Protein AF-A0AAU5RS83-F1 (afdb_monomer_lite)

pLDDT: mean 93.2, std 7.02, range [55.03, 98.44]

Structure (mmCIF, N/CA/C/O backbone):
data_AF-A0AAU5RS83-F1
#
_entry.id   AF-A0AAU5RS83-F1
#
loop_
_atom_site.group_PDB
_atom_site.id
_atom_site.type_symbol
_atom_site.label_atom_id
_atom_site.label_alt_id
_atom_site.label_comp_id
_atom_site.label_asym_id
_atom_site.label_entity_id
_atom_site.label_seq_id
_atom_site.pdbx_PDB_ins_code
_atom_site.Cartn_x
_atom_site.Cartn_y
_atom_site.Cartn_z
_atom_site.occupancy
_atom_site.B_iso_or_equiv
_atom_site.auth_seq_id
_atom_site.auth_comp_id
_atom_site.auth_asym_id
_atom_site.auth_atom_id
_atom_site.pdbx_PDB_model_num
ATOM 1 N N . MET A 1 1 ? 27.137 -6.192 -1.289 1.00 55.03 1 MET A N 1
ATOM 2 C CA . MET A 1 1 ? 26.539 -5.267 -2.273 1.00 55.03 1 MET A CA 1
ATOM 3 C C . MET A 1 1 ? 25.333 -5.982 -2.853 1.00 55.03 1 MET A C 1
ATOM 5 O O . MET A 1 1 ? 25.511 -7.054 -3.417 1.00 55.03 1 MET A O 1
ATOM 9 N N . GLU A 1 2 ? 24.119 -5.498 -2.606 1.00 72.00 2 GLU A N 1
ATOM 10 C CA . GLU A 1 2 ? 22.915 -6.159 -3.118 1.00 72.00 2 GLU A CA 1
ATOM 11 C C . GLU A 1 2 ? 22.854 -6.036 -4.647 1.00 72.00 2 GLU A C 1
ATOM 13 O O . GLU A 1 2 ? 23.143 -4.973 -5.212 1.00 72.00 2 GLU A O 1
ATOM 18 N N . THR A 1 3 ? 22.530 -7.130 -5.333 1.00 90.88 3 THR A N 1
ATOM 19 C CA . THR A 1 3 ? 22.467 -7.156 -6.797 1.00 90.88 3 THR A CA 1
ATOM 20 C C . THR A 1 3 ? 21.209 -6.442 -7.290 1.00 90.88 3 THR A C 1
ATOM 22 O O . THR A 1 3 ? 20.173 -6.440 -6.629 1.00 90.88 3 THR A O 1
ATOM 25 N N . ARG A 1 4 ? 21.271 -5.831 -8.480 1.00 92.12 4 ARG A N 1
ATOM 26 C CA . ARG A 1 4 ? 20.122 -5.130 -9.087 1.00 92.12 4 ARG A CA 1
ATOM 27 C C . ARG A 1 4 ? 18.890 -6.035 -9.204 1.00 92.12 4 ARG A C 1
ATOM 29 O O . ARG A 1 4 ? 17.785 -5.595 -8.919 1.00 92.12 4 ARG A O 1
ATOM 36 N N . ILE A 1 5 ? 19.105 -7.312 -9.527 1.00 93.75 5 ILE A N 1
ATOM 37 C CA . ILE A 1 5 ? 18.057 -8.342 -9.585 1.00 93.75 5 ILE A CA 1
ATOM 38 C C . ILE A 1 5 ? 17.366 -8.523 -8.227 1.00 93.75 5 ILE A C 1
ATOM 40 O O . ILE A 1 5 ? 16.146 -8.645 -8.190 1.00 93.75 5 ILE A O 1
ATOM 44 N N . ALA A 1 6 ? 18.116 -8.531 -7.120 1.00 95.19 6 ALA A N 1
ATOM 45 C CA . ALA A 1 6 ? 17.526 -8.657 -5.788 1.00 95.19 6 ALA A CA 1
ATOM 46 C C . ALA A 1 6 ? 16.623 -7.456 -5.461 1.00 95.19 6 ALA A C 1
ATOM 48 O O . ALA A 1 6 ? 15.485 -7.661 -5.053 1.00 95.19 6 ALA A O 1
ATOM 49 N N . ARG A 1 7 ? 17.058 -6.227 -5.778 1.00 95.19 7 ARG A N 1
ATOM 50 C CA . ARG A 1 7 ? 16.230 -5.018 -5.601 1.00 95.19 7 ARG A CA 1
ATOM 51 C C . ARG A 1 7 ? 14.959 -5.016 -6.453 1.00 95.19 7 ARG A C 1
ATOM 53 O O . ARG A 1 7 ? 13.922 -4.545 -5.998 1.00 95.19 7 ARG A O 1
ATOM 60 N N . ILE A 1 8 ? 15.025 -5.530 -7.684 1.00 96.50 8 ILE A N 1
ATOM 61 C CA . ILE A 1 8 ? 13.840 -5.656 -8.549 1.00 96.50 8 ILE A CA 1
ATOM 62 C C . ILE A 1 8 ? 12.833 -6.619 -7.917 1.00 96.50 8 ILE A C 1
ATOM 64 O O . ILE A 1 8 ? 11.670 -6.261 -7.780 1.00 96.50 8 ILE A O 1
ATOM 68 N N . ARG A 1 9 ? 13.289 -7.792 -7.461 1.00 97.00 9 ARG A N 1
ATOM 69 C CA . ARG A 1 9 ? 12.427 -8.785 -6.797 1.00 97.00 9 ARG A CA 1
ATOM 70 C C . ARG A 1 9 ? 11.799 -8.256 -5.513 1.00 97.00 9 ARG A C 1
ATOM 72 O O . ARG A 1 9 ? 10.637 -8.535 -5.247 1.00 97.00 9 ARG A O 1
ATOM 79 N N . ASP A 1 10 ? 12.558 -7.496 -4.729 1.00 97.19 10 ASP A N 1
ATOM 80 C CA . ASP A 1 10 ? 12.039 -6.834 -3.530 1.00 97.19 10 ASP A CA 1
ATOM 81 C C . ASP A 1 10 ? 10.937 -5.821 -3.884 1.00 97.19 10 ASP A C 1
ATOM 83 O O . ASP A 1 10 ? 9.866 -5.810 -3.283 1.00 97.19 10 ASP A O 1
ATOM 87 N N . THR A 1 11 ? 11.138 -5.050 -4.955 1.00 98.00 11 THR A N 1
ATOM 88 C CA . THR A 1 11 ? 10.137 -4.092 -5.452 1.00 98.00 11 THR A CA 1
ATOM 89 C C . THR A 1 11 ? 8.883 -4.791 -5.989 1.00 98.00 11 THR A C 1
ATOM 91 O O . THR A 1 11 ? 7.772 -4.324 -5.744 1.00 98.00 11 THR A O 1
ATOM 94 N N . GLU A 1 12 ? 9.030 -5.924 -6.684 1.00 97.94 12 GLU A N 1
ATOM 95 C CA . GLU A 1 12 ? 7.909 -6.779 -7.108 1.00 97.94 12 GLU A CA 1
ATOM 96 C C . GLU A 1 12 ? 7.120 -7.303 -5.904 1.00 97.94 12 GLU A C 1
ATOM 98 O O . GLU A 1 12 ? 5.897 -7.169 -5.865 1.00 97.94 12 GLU A O 1
ATOM 103 N N . ALA A 1 13 ? 7.811 -7.820 -4.884 1.00 98.44 13 ALA A N 1
ATOM 104 C CA . ALA A 1 13 ? 7.174 -8.303 -3.664 1.00 98.44 13 ALA A CA 1
ATOM 105 C C . ALA A 1 13 ? 6.411 -7.185 -2.935 1.00 98.44 13 ALA A C 1
ATOM 107 O O . ALA A 1 13 ? 5.260 -7.382 -2.541 1.00 98.44 13 ALA A O 1
ATOM 108 N N . ALA A 1 14 ? 7.012 -5.998 -2.818 1.00 98.25 14 ALA A N 1
ATOM 109 C CA . ALA A 1 14 ? 6.372 -4.830 -2.222 1.00 98.25 14 ALA A CA 1
ATOM 110 C C . ALA A 1 14 ? 5.134 -4.376 -3.017 1.00 98.25 14 ALA A C 1
ATOM 112 O O . ALA A 1 14 ? 4.098 -4.054 -2.428 1.00 98.25 14 ALA A O 1
ATOM 113 N N . LYS A 1 15 ? 5.202 -4.387 -4.357 1.00 98.12 15 LYS A N 1
ATOM 114 C CA . LYS A 1 15 ? 4.050 -4.093 -5.223 1.00 98.12 15 LYS A CA 1
ATOM 115 C C . LYS A 1 15 ? 2.917 -5.096 -4.994 1.00 98.12 15 LYS A C 1
ATOM 117 O O . LYS A 1 15 ? 1.760 -4.685 -4.901 1.00 98.12 15 LYS A O 1
ATOM 122 N N . ASP A 1 16 ? 3.226 -6.388 -4.897 1.00 98.25 16 ASP A N 1
ATOM 123 C CA . ASP A 1 16 ? 2.225 -7.446 -4.714 1.00 98.25 16 ASP A CA 1
ATOM 124 C C . ASP A 1 16 ? 1.590 -7.406 -3.320 1.00 98.25 16 ASP A C 1
ATOM 126 O O . ASP A 1 16 ? 0.388 -7.645 -3.167 1.00 98.25 16 ASP A O 1
ATOM 130 N N . GLU A 1 17 ? 2.374 -7.088 -2.288 1.00 98.44 17 GLU A N 1
ATOM 131 C CA . GLU A 1 17 ? 1.857 -6.845 -0.941 1.00 98.44 17 GLU A CA 1
ATOM 132 C C . GLU A 1 17 ? 0.892 -5.655 -0.935 1.00 98.44 17 GLU A C 1
ATOM 134 O O . GLU A 1 17 ? -0.225 -5.759 -0.414 1.00 98.44 17 GLU A O 1
ATOM 139 N N . LEU A 1 18 ? 1.280 -4.552 -1.582 1.00 97.25 18 LEU A N 1
ATOM 140 C CA . LEU A 1 18 ? 0.432 -3.374 -1.706 1.00 97.25 18 LEU A CA 1
ATOM 141 C C . LEU A 1 18 ? -0.860 -3.686 -2.474 1.00 97.25 18 LEU A C 1
ATOM 143 O O . LEU A 1 18 ? -1.941 -3.309 -2.023 1.00 97.25 18 LEU A O 1
ATOM 147 N N . GLU A 1 19 ? -0.787 -4.409 -3.592 1.00 96.88 19 GLU A N 1
ATOM 148 C CA . GLU A 1 19 ? -1.965 -4.804 -4.372 1.00 96.88 19 GLU A CA 1
ATOM 149 C C . GLU A 1 19 ? -2.954 -5.635 -3.545 1.00 96.88 19 GLU A C 1
ATOM 151 O O . GLU A 1 19 ? -4.162 -5.372 -3.565 1.00 96.88 19 GLU A O 1
ATOM 156 N N . LYS A 1 20 ? -2.452 -6.608 -2.774 1.00 97.69 20 LYS A N 1
ATOM 157 C CA . LYS A 1 20 ? -3.276 -7.437 -1.884 1.00 97.69 20 LYS A CA 1
ATOM 158 C C . LYS A 1 20 ? -3.934 -6.601 -0.792 1.00 97.69 20 LYS A C 1
ATOM 160 O O . LYS A 1 20 ? -5.130 -6.758 -0.549 1.00 97.69 20 LYS A O 1
ATOM 165 N N . ALA A 1 21 ? -3.185 -5.697 -0.161 1.00 96.44 21 ALA A N 1
ATOM 166 C CA . ALA A 1 21 ? -3.709 -4.818 0.880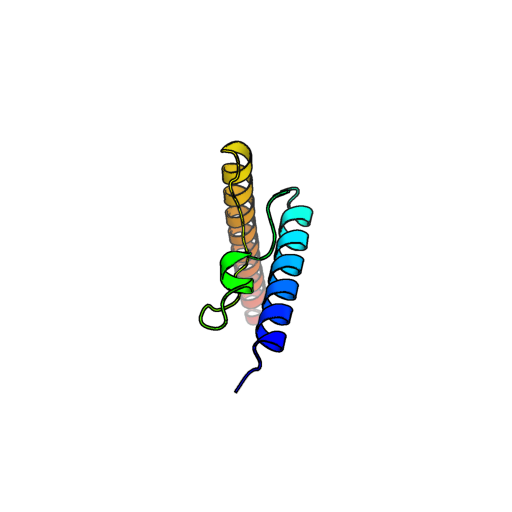 1.00 96.44 21 ALA A CA 1
ATOM 167 C C . ALA A 1 21 ? -4.807 -3.886 0.341 1.00 96.44 21 ALA A C 1
ATOM 169 O O . ALA A 1 21 ? -5.874 -3.759 0.946 1.00 96.44 21 ALA A O 1
ATOM 170 N N . LEU A 1 22 ? -4.580 -3.280 -0.828 1.00 95.19 22 LEU A N 1
ATOM 171 C CA . LEU A 1 22 ? -5.564 -2.430 -1.496 1.00 95.19 22 LEU A CA 1
ATOM 172 C C . LEU A 1 22 ? -6.823 -3.214 -1.870 1.00 95.19 22 LEU A C 1
ATOM 174 O O . LEU A 1 22 ? -7.931 -2.769 -1.563 1.00 95.19 22 LEU A O 1
ATOM 178 N N . SER A 1 23 ? -6.657 -4.405 -2.445 1.00 94.88 23 SER A N 1
ATOM 179 C CA . SER A 1 23 ? -7.768 -5.282 -2.823 1.00 94.88 23 SER A CA 1
ATOM 180 C C . SER A 1 23 ? -8.589 -5.716 -1.608 1.00 94.88 23 SER A C 1
ATOM 182 O O . SER 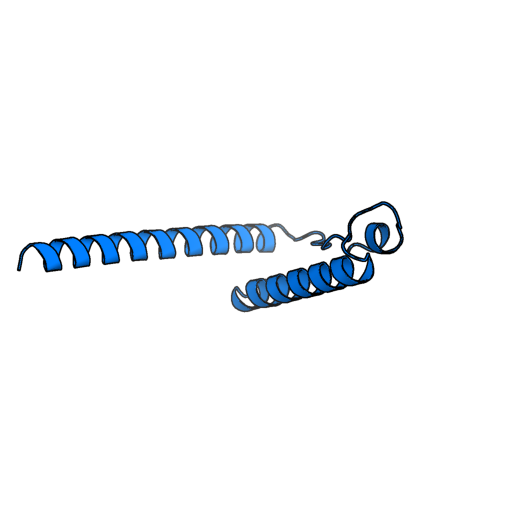A 1 23 ? -9.818 -5.668 -1.651 1.00 94.88 23 SER A O 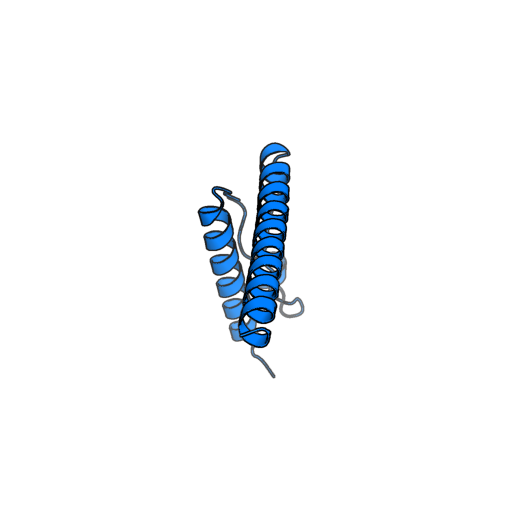1
ATOM 184 N N . GLY A 1 24 ? -7.932 -6.049 -0.491 1.00 94.75 24 GLY A N 1
ATOM 185 C CA . GLY A 1 24 ? -8.595 -6.347 0.783 1.00 94.75 24 GLY A CA 1
ATOM 186 C C . GLY A 1 24 ? -9.403 -5.168 1.338 1.00 94.75 24 GLY A C 1
ATOM 187 O O . GLY A 1 24 ? -10.426 -5.368 1.986 1.00 94.75 24 GLY A O 1
ATOM 188 N N . ALA A 1 25 ? -9.003 -3.935 1.019 1.00 93.12 25 ALA A N 1
ATOM 189 C CA . ALA A 1 25 ? -9.749 -2.715 1.325 1.00 93.12 25 ALA A CA 1
ATOM 190 C C . ALA A 1 25 ? -10.772 -2.319 0.230 1.00 93.12 25 ALA A C 1
ATOM 192 O O . ALA A 1 25 ? -11.404 -1.256 0.290 1.00 93.12 25 ALA A O 1
ATOM 193 N N . GLY A 1 26 ? -10.935 -3.148 -0.805 1.00 92.88 26 GLY A N 1
ATOM 194 C CA . GLY A 1 26 ? -11.802 -2.910 -1.957 1.00 92.88 26 GLY A CA 1
ATOM 195 C C . GLY A 1 26 ? -11.347 -1.756 -2.858 1.00 92.88 26 GLY A C 1
ATOM 196 O O . GLY A 1 26 ? -12.181 -1.147 -3.534 1.00 92.88 26 GLY A O 1
ATOM 197 N N . VAL A 1 27 ? -10.070 -1.381 -2.822 1.00 94.31 27 VAL A N 1
ATOM 198 C CA . VAL A 1 27 ? -9.464 -0.391 -3.718 1.00 94.31 27 VAL A CA 1
ATOM 199 C C . VAL A 1 27 ? -8.707 -1.123 -4.819 1.00 94.31 27 VAL A C 1
ATOM 201 O O . VAL A 1 27 ? -7.905 -2.004 -4.540 1.00 94.31 27 VAL A O 1
ATOM 204 N N . VAL A 1 28 ? -8.925 -0.718 -6.068 1.00 92.94 28 VAL A N 1
ATOM 205 C CA . VAL A 1 28 ? -8.173 -1.223 -7.221 1.00 92.94 28 VAL A CA 1
ATOM 206 C C . VAL A 1 28 ? -7.479 -0.048 -7.895 1.00 92.94 28 VAL A C 1
ATOM 208 O O . VAL A 1 28 ? -8.118 0.963 -8.193 1.00 92.94 28 VAL A O 1
ATOM 211 N N . LEU A 1 29 ? -6.177 -0.190 -8.140 1.00 94.62 29 LEU A N 1
ATOM 212 C CA . LEU A 1 29 ? -5.377 0.735 -8.939 1.00 94.62 29 LEU A CA 1
ATOM 213 C C . LEU A 1 29 ? -4.888 -0.020 -10.181 1.00 94.62 29 LEU A C 1
ATOM 215 O O . LEU A 1 29 ? -3.872 -0.702 -10.102 1.00 94.62 29 LEU A O 1
ATOM 219 N N . PRO A 1 30 ? -5.590 0.078 -11.328 1.00 89.88 30 PRO A N 1
ATOM 220 C CA . PRO A 1 30 ? -5.239 -0.683 -12.533 1.00 89.88 30 PRO A CA 1
ATOM 221 C C . PRO A 1 30 ? -3.843 -0.372 -13.086 1.00 89.88 30 PRO A C 1
ATOM 223 O O . PRO A 1 30 ? -3.304 -1.140 -13.871 1.00 89.88 30 PRO A O 1
ATOM 226 N N . SER A 1 31 ? -3.277 0.772 -12.702 1.00 93.31 31 SER A N 1
ATOM 227 C CA . SER A 1 31 ? -1.934 1.211 -13.073 1.00 93.31 31 SER A CA 1
ATOM 228 C C . SER A 1 31 ? -0.833 0.746 -12.118 1.00 93.31 31 SER A C 1
ATOM 230 O O . SER A 1 31 ? 0.319 1.083 -12.361 1.00 93.31 31 SER A O 1
ATOM 232 N N . LEU A 1 32 ? -1.162 0.043 -11.026 1.00 96.50 32 LEU A N 1
ATOM 233 C CA . LEU A 1 32 ? -0.175 -0.383 -10.037 1.00 96.50 32 LEU A CA 1
ATOM 234 C C . LEU A 1 32 ? 0.809 -1.385 -10.657 1.00 96.50 32 LEU A C 1
ATOM 236 O O . LEU A 1 32 ? 0.421 -2.470 -11.090 1.00 96.50 32 LEU A O 1
ATOM 240 N N . GLY A 1 33 ? 2.089 -1.037 -10.657 1.00 96.75 33 GLY A N 1
ATOM 241 C CA . GLY A 1 33 ? 3.140 -1.842 -11.268 1.00 96.75 33 GLY A CA 1
ATOM 242 C C . GLY A 1 33 ? 4.523 -1.411 -10.810 1.00 96.75 33 GLY A C 1
ATOM 243 O O . GLY A 1 33 ? 4.677 -0.796 -9.759 1.00 96.75 33 GLY A O 1
ATOM 244 N N . LEU A 1 34 ? 5.538 -1.739 -11.601 1.00 97.44 34 LEU A N 1
ATOM 245 C CA . LEU A 1 34 ? 6.878 -1.187 -11.429 1.00 97.44 34 LEU A CA 1
ATOM 246 C C . LEU A 1 34 ? 7.075 -0.036 -12.413 1.00 97.44 34 LEU A C 1
ATOM 248 O O . LEU A 1 34 ? 6.577 -0.087 -13.539 1.00 97.44 34 LEU A O 1
ATOM 252 N N . ASP A 1 35 ? 7.825 0.982 -12.001 1.00 96.31 35 ASP A N 1
ATOM 253 C CA . ASP A 1 35 ? 8.183 2.079 -12.893 1.00 96.31 35 ASP A CA 1
ATOM 254 C C . ASP A 1 35 ? 9.164 1.595 -13.971 1.00 96.31 35 ASP A C 1
ATOM 256 O O . ASP A 1 35 ? 10.285 1.156 -13.691 1.00 96.31 35 ASP A O 1
ATOM 260 N N . ALA A 1 36 ? 8.733 1.689 -15.228 1.00 92.88 36 ALA A N 1
ATOM 261 C CA . ALA A 1 36 ? 9.497 1.205 -16.370 1.00 92.88 36 ALA A CA 1
ATOM 262 C C . ALA A 1 36 ? 10.802 1.992 -16.576 1.00 92.88 36 ALA A C 1
ATOM 264 O O . ALA A 1 36 ? 11.798 1.417 -17.016 1.00 92.88 36 ALA A O 1
ATOM 265 N N . VAL A 1 37 ? 10.822 3.288 -16.241 1.00 94.56 37 VAL A N 1
ATOM 266 C CA . VAL A 1 37 ? 12.014 4.135 -16.403 1.00 94.56 37 VAL A CA 1
ATOM 267 C C . VAL A 1 37 ? 13.108 3.702 -15.427 1.00 94.56 37 VAL A C 1
ATOM 269 O O . VAL A 1 37 ? 14.260 3.505 -15.820 1.00 94.56 37 VAL A O 1
ATOM 272 N N . CYS A 1 38 ? 12.747 3.474 -14.169 1.00 93.88 38 CYS A N 1
ATOM 273 C CA . CYS A 1 38 ? 13.648 2.963 -13.147 1.00 93.88 38 CYS A CA 1
ATOM 274 C C . CYS A 1 38 ? 14.114 1.535 -13.456 1.00 93.88 38 CYS A C 1
ATOM 276 O O . CYS A 1 38 ? 15.299 1.229 -13.315 1.00 93.88 38 CYS A O 1
ATOM 278 N N . LEU A 1 39 ? 13.226 0.673 -13.963 1.00 93.81 39 LEU A N 1
ATOM 279 C CA . LEU A 1 39 ? 13.592 -0.678 -14.404 1.00 93.81 39 LEU A CA 1
ATOM 280 C C . LEU A 1 39 ? 14.551 -0.697 -15.601 1.00 93.81 39 LEU A C 1
ATOM 282 O O . LEU A 1 39 ? 15.378 -1.604 -15.705 1.00 93.81 39 LEU A O 1
ATOM 286 N N . ALA A 1 40 ? 14.492 0.292 -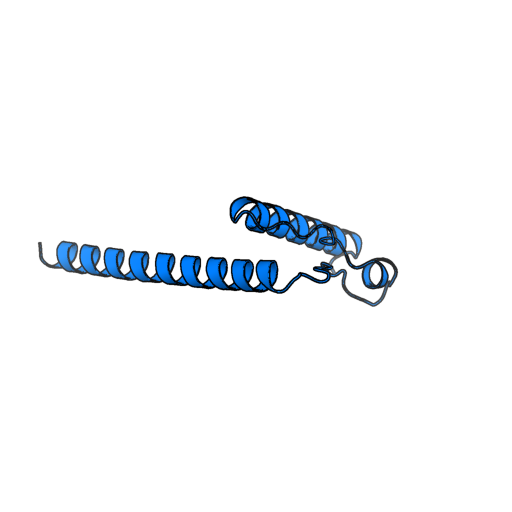16.490 1.00 92.50 40 ALA A N 1
ATOM 287 C CA . ALA A 1 40 ? 15.417 0.404 -17.615 1.00 92.50 40 ALA A CA 1
ATOM 288 C C . ALA A 1 40 ? 16.781 1.003 -17.219 1.00 92.50 40 ALA A C 1
ATOM 290 O O . ALA A 1 40 ? 17.754 0.843 -17.952 1.00 92.50 40 ALA A O 1
ATOM 291 N N . SER A 1 41 ? 16.880 1.666 -16.062 1.00 92.31 41 SER A N 1
ATOM 292 C CA . SER A 1 41 ? 18.079 2.402 -15.646 1.00 92.31 41 SER A CA 1
ATOM 293 C C . SER A 1 41 ? 18.990 1.609 -14.708 1.00 92.31 41 SER A C 1
ATOM 295 O O . SER A 1 41 ? 18.582 1.206 -13.619 1.00 92.31 41 SER A O 1
ATOM 297 N N . ASP A 1 42 ? 20.263 1.449 -15.077 1.00 89.88 42 ASP A N 1
ATOM 298 C CA . ASP A 1 42 ? 21.290 0.847 -14.208 1.00 89.88 42 ASP A CA 1
ATOM 299 C C . ASP A 1 42 ? 21.628 1.692 -12.971 1.00 89.88 42 ASP A C 1
ATOM 301 O O . ASP A 1 42 ? 22.207 1.183 -12.008 1.00 89.88 42 ASP A O 1
ATOM 305 N N . TYR A 1 43 ? 21.251 2.971 -12.985 1.00 89.50 43 TYR A N 1
ATOM 306 C CA . TYR A 1 43 ? 21.608 3.943 -11.954 1.00 89.50 43 TYR A CA 1
ATOM 307 C C . TYR A 1 43 ? 20.455 4.270 -11.004 1.00 89.50 43 TYR A C 1
ATOM 309 O O . TYR A 1 43 ? 20.704 4.678 -9.871 1.00 89.50 43 TYR A O 1
ATOM 317 N N . LEU A 1 44 ? 19.204 4.106 -11.444 1.00 94.25 44 LEU A N 1
ATOM 318 C CA . LEU A 1 44 ? 18.037 4.372 -10.605 1.00 94.25 44 LEU A CA 1
ATOM 319 C C . LEU A 1 44 ? 17.657 3.123 -9.795 1.00 94.25 44 LEU A C 1
ATOM 321 O O . LEU A 1 44 ? 17.777 1.996 -10.287 1.00 94.25 44 LEU A O 1
ATOM 325 N N . PRO A 1 45 ? 17.195 3.292 -8.545 1.00 94.38 45 PRO A N 1
ATOM 326 C CA . PRO A 1 45 ? 16.593 2.192 -7.808 1.00 94.38 45 PRO A CA 1
ATOM 327 C C . PRO A 1 45 ? 15.277 1.779 -8.487 1.00 94.38 45 PRO A C 1
ATOM 329 O O . PRO A 1 45 ? 14.560 2.656 -8.963 1.00 94.38 45 PRO A O 1
ATOM 332 N N . PRO A 1 46 ? 14.922 0.482 -8.524 1.00 96.38 46 PRO A N 1
ATOM 333 C CA . PRO A 1 46 ? 13.586 0.067 -8.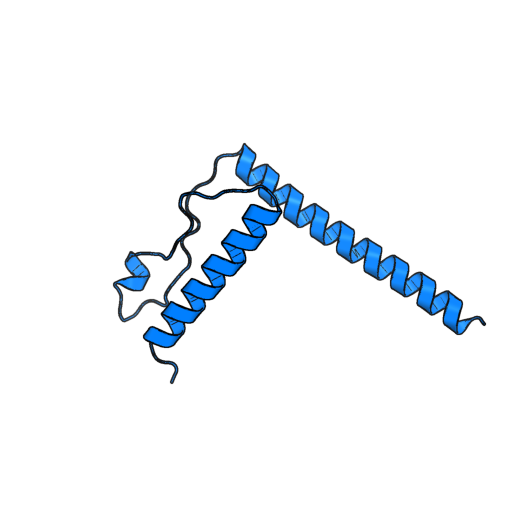939 1.00 96.38 46 PRO A CA 1
ATOM 334 C C . PRO A 1 46 ? 12.530 0.708 -8.026 1.00 96.38 46 PRO A C 1
ATOM 336 O O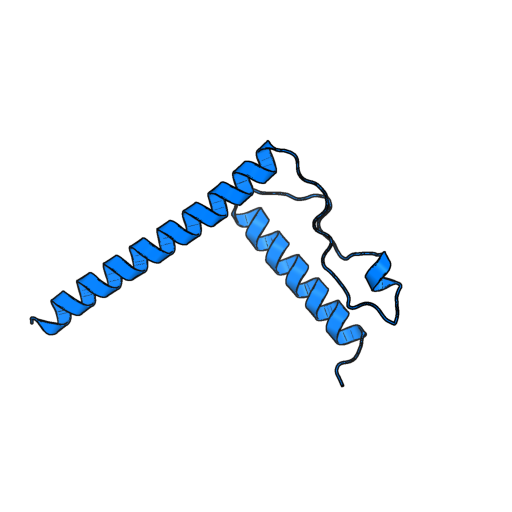 . PRO A 1 46 ? 12.742 0.812 -6.818 1.00 96.38 46 PRO A O 1
ATOM 339 N N . LEU A 1 47 ? 11.416 1.160 -8.601 1.00 96.94 47 LEU A N 1
ATOM 340 C CA . LEU A 1 47 ? 10.329 1.819 -7.876 1.00 96.94 47 LEU A CA 1
ATOM 341 C C . LEU A 1 47 ? 8.991 1.159 -8.207 1.00 96.94 47 LEU A C 1
ATOM 343 O O . LEU A 1 47 ? 8.799 0.638 -9.307 1.00 96.94 47 LEU A O 1
ATOM 347 N N . VAL A 1 48 ? 8.058 1.231 -7.260 1.00 97.62 48 VAL A N 1
ATOM 348 C CA . VAL A 1 48 ? 6.650 0.891 -7.491 1.00 97.62 48 VAL A CA 1
ATOM 349 C C . VAL A 1 48 ? 5.958 2.092 -8.134 1.00 97.62 48 VAL A C 1
ATOM 351 O O . VAL A 1 48 ? 5.953 3.187 -7.571 1.00 97.62 48 VAL A O 1
ATOM 354 N N . GLU A 1 49 ? 5.344 1.880 -9.292 1.00 96.19 49 GLU A N 1
ATOM 355 C CA . GLU A 1 49 ? 4.484 2.855 -9.958 1.00 96.19 49 GLU A CA 1
ATOM 356 C C . GLU A 1 49 ? 3.062 2.723 -9.406 1.00 96.19 49 GLU A C 1
ATOM 358 O O . GLU A 1 49 ? 2.424 1.682 -9.550 1.00 96.19 49 GLU A O 1
ATOM 363 N N . LEU A 1 50 ? 2.553 3.776 -8.763 1.00 93.56 50 LEU A N 1
ATOM 364 C CA . LEU A 1 50 ? 1.198 3.799 -8.194 1.00 93.56 50 LEU A CA 1
ATOM 365 C C . LEU A 1 50 ? 0.147 4.261 -9.219 1.00 93.56 50 LEU A C 1
ATOM 367 O O . LEU A 1 50 ? -1.030 3.896 -9.137 1.00 93.56 50 LEU A O 1
ATOM 371 N N . GLY A 1 51 ? 0.565 5.077 -10.188 1.00 90.56 51 GLY A N 1
ATOM 372 C CA . GLY A 1 51 ? -0.273 5.758 -11.158 1.00 90.56 51 GLY A CA 1
ATOM 373 C C . GLY A 1 51 ? -1.204 6.812 -10.564 1.00 90.56 51 GLY A C 1
ATOM 374 O O . GLY A 1 51 ? -1.024 7.335 -9.463 1.00 90.56 51 GLY A O 1
ATOM 375 N N . ARG A 1 52 ? -2.225 7.171 -11.346 1.00 92.69 52 ARG A N 1
ATOM 376 C CA . ARG A 1 52 ? -3.213 8.199 -10.992 1.00 92.69 52 ARG A CA 1
ATOM 377 C C . ARG A 1 52 ? -4.493 7.527 -10.523 1.00 92.69 52 ARG A C 1
ATOM 379 O O . ARG A 1 52 ? -4.959 6.578 -11.147 1.00 92.69 52 ARG A O 1
ATOM 386 N N . CYS A 1 53 ? -5.116 8.076 -9.487 1.00 94.38 53 CYS A N 1
ATOM 387 C CA . CYS A 1 53 ? -6.437 7.649 -9.046 1.00 94.38 53 CYS A CA 1
ATOM 388 C C . CYS A 1 53 ? -7.448 8.797 -9.153 1.00 94.38 53 CYS A C 1
ATOM 390 O O . CYS A 1 53 ? -7.093 9.976 -9.113 1.00 94.38 53 CYS A O 1
ATOM 392 N N . ASN A 1 54 ? -8.726 8.457 -9.320 1.00 93.75 54 ASN A N 1
ATOM 393 C CA . ASN A 1 54 ? -9.792 9.456 -9.307 1.00 93.75 54 ASN A CA 1
ATOM 394 C C . ASN A 1 54 ? -10.081 9.932 -7.862 1.00 93.75 54 ASN A C 1
ATOM 396 O O . ASN A 1 54 ? -9.738 9.235 -6.900 1.00 93.75 54 ASN A O 1
ATOM 400 N N . PRO A 1 55 ? -10.758 11.082 -7.668 1.00 97.06 55 PRO A N 1
ATOM 401 C CA . PRO A 1 55 ? -11.023 11.616 -6.330 1.00 97.06 55 PRO A CA 1
ATOM 402 C C . PRO A 1 55 ? -11.799 10.669 -5.404 1.00 97.06 55 PRO A C 1
ATOM 404 O O . PRO A 1 55 ? -11.579 10.679 -4.194 1.00 97.06 55 PRO A O 1
ATOM 407 N N . ALA A 1 56 ? -12.698 9.839 -5.944 1.00 95.12 56 ALA A N 1
ATOM 408 C CA . ALA A 1 56 ? -13.435 8.854 -5.151 1.00 95.12 56 ALA A CA 1
ATOM 409 C C . ALA A 1 56 ? -12.491 7.790 -4.567 1.00 95.12 56 ALA A C 1
ATOM 411 O O . ALA A 1 56 ? -12.552 7.483 -3.377 1.00 95.12 56 ALA A O 1
ATOM 412 N N . THR A 1 57 ? -11.560 7.301 -5.383 1.00 95.25 57 THR A N 1
ATOM 413 C CA . THR A 1 57 ? -10.529 6.340 -4.980 1.00 95.25 57 THR A CA 1
ATOM 414 C C . THR A 1 57 ? -9.568 6.957 -3.967 1.00 95.25 57 THR A C 1
ATOM 416 O O . THR A 1 57 ? -9.305 6.348 -2.934 1.00 95.25 57 THR A O 1
ATOM 419 N N . ALA A 1 58 ? -9.122 8.199 -4.190 1.00 96.19 58 ALA A N 1
ATOM 420 C CA . ALA A 1 58 ? -8.267 8.923 -3.248 1.00 96.19 58 ALA A CA 1
ATOM 421 C C . ALA A 1 58 ? -8.926 9.079 -1.864 1.00 96.19 58 ALA A C 1
ATOM 423 O O . ALA A 1 58 ? -8.300 8.840 -0.831 1.00 96.19 58 ALA A O 1
ATOM 424 N N . ARG A 1 59 ? -10.220 9.431 -1.826 1.00 97.31 59 ARG A N 1
ATOM 425 C CA . ARG A 1 59 ? -10.984 9.525 -0.571 1.00 97.31 59 ARG A CA 1
ATOM 426 C C . ARG A 1 59 ? -11.125 8.169 0.115 1.00 97.31 59 ARG A C 1
ATOM 428 O O . ARG A 1 59 ? -10.978 8.110 1.333 1.00 97.31 59 ARG A O 1
ATOM 435 N N . LYS A 1 60 ? -11.376 7.102 -0.651 1.00 95.56 60 LYS A N 1
ATOM 436 C CA . LYS A 1 60 ? -11.469 5.734 -0.126 1.00 95.56 60 LYS A CA 1
ATOM 437 C C . LYS A 1 60 ? -10.151 5.284 0.504 1.00 95.56 60 LYS A C 1
ATOM 439 O O . LYS A 1 60 ? -10.163 4.826 1.639 1.00 95.56 60 LYS A O 1
ATOM 444 N N . LEU A 1 61 ? -9.023 5.501 -0.175 1.00 95.12 61 LEU A N 1
ATOM 445 C CA . LEU A 1 61 ? -7.684 5.255 0.374 1.00 95.12 61 LEU A CA 1
ATOM 446 C C . LEU A 1 61 ? -7.478 5.994 1.700 1.00 95.12 61 LEU A C 1
ATOM 448 O O . LEU A 1 61 ? -7.098 5.397 2.704 1.00 95.12 61 LEU A O 1
ATOM 452 N N . ALA A 1 62 ? -7.787 7.292 1.725 1.00 97.06 62 ALA A N 1
ATOM 453 C CA . ALA A 1 62 ? -7.629 8.099 2.927 1.00 97.06 62 ALA A CA 1
ATOM 454 C C . ALA A 1 62 ? -8.529 7.626 4.084 1.00 97.06 62 ALA A C 1
ATOM 456 O O . ALA A 1 62 ? -8.124 7.716 5.241 1.00 97.06 62 ALA A O 1
ATOM 457 N N . ALA A 1 63 ? -9.739 7.139 3.790 1.00 96.88 63 ALA A N 1
ATOM 458 C CA . ALA A 1 63 ? -10.636 6.564 4.790 1.00 96.88 63 ALA A CA 1
ATOM 459 C C . ALA A 1 63 ? -10.050 5.279 5.388 1.00 96.88 63 ALA A C 1
ATOM 461 O O . ALA A 1 63 ? -9.844 5.230 6.594 1.00 96.88 63 ALA A O 1
ATOM 462 N N . VAL A 1 64 ? -9.648 4.321 4.548 1.00 95.25 64 VAL A N 1
ATOM 463 C CA . VAL A 1 64 ? -9.046 3.044 4.977 1.00 95.25 64 VAL A CA 1
ATOM 464 C C . VAL A 1 64 ? -7.852 3.264 5.912 1.00 95.25 64 VAL A C 1
ATOM 466 O O . VAL A 1 64 ? -7.742 2.615 6.951 1.00 95.25 64 VAL A O 1
ATOM 469 N N . LEU A 1 65 ? -6.972 4.216 5.584 1.00 95.62 65 LEU A N 1
ATOM 470 C CA . LEU A 1 65 ? -5.807 4.536 6.414 1.00 95.62 65 LEU A CA 1
ATOM 471 C C . LEU A 1 65 ? -6.193 5.123 7.782 1.00 95.62 65 LEU A C 1
ATOM 473 O O . LEU A 1 65 ? -5.569 4.796 8.794 1.00 95.62 65 LEU A O 1
ATOM 477 N N . ARG A 1 66 ? -7.222 5.980 7.837 1.00 96.69 66 ARG A N 1
ATOM 478 C CA . ARG A 1 66 ? -7.728 6.530 9.105 1.00 96.69 66 ARG A CA 1
ATOM 479 C C . ARG A 1 66 ? -8.419 5.465 9.943 1.00 96.69 66 ARG A C 1
ATOM 481 O O . ARG A 1 66 ? -8.156 5.399 11.142 1.00 96.69 66 ARG A O 1
ATOM 488 N N . ASP A 1 67 ? -9.234 4.626 9.317 1.00 95.50 67 ASP A N 1
ATOM 489 C CA . ASP A 1 67 ? -9.980 3.566 9.992 1.00 95.50 67 ASP A CA 1
ATOM 490 C C . ASP A 1 67 ? -9.017 2.558 10.619 1.00 95.50 67 ASP A C 1
ATOM 492 O O . ASP A 1 67 ? -9.135 2.241 11.802 1.00 95.50 67 ASP A O 1
ATOM 496 N N . ARG A 1 68 ? -7.971 2.151 9.884 1.00 94.31 68 ARG A N 1
ATOM 497 C CA . ARG A 1 68 ? -6.923 1.278 10.423 1.00 94.31 68 ARG A CA 1
ATOM 498 C C . ARG A 1 68 ? -6.197 1.902 11.614 1.00 94.31 68 ARG A C 1
ATOM 500 O O . ARG A 1 68 ? -5.910 1.218 12.594 1.00 94.31 68 ARG A O 1
ATOM 507 N N . ARG A 1 69 ? -5.888 3.199 11.555 1.00 96.12 69 ARG A N 1
ATOM 508 C CA . ARG A 1 69 ? -5.265 3.908 12.682 1.00 96.12 69 ARG A CA 1
ATOM 509 C C . ARG A 1 69 ? -6.188 3.934 13.902 1.00 96.12 69 ARG A C 1
ATOM 511 O O . ARG A 1 69 ? -5.720 3.671 15.006 1.00 96.12 69 ARG A O 1
ATOM 518 N N . ALA A 1 70 ? -7.467 4.246 13.712 1.00 96.38 70 ALA A N 1
ATOM 519 C CA . ALA A 1 70 ? -8.451 4.273 14.791 1.00 96.38 70 ALA A CA 1
ATOM 520 C C . ALA A 1 70 ? -8.633 2.884 15.427 1.00 96.38 70 ALA A C 1
ATOM 522 O O . ALA A 1 70 ? -8.627 2.770 16.651 1.00 96.38 70 ALA A O 1
ATOM 523 N N . GLU A 1 71 ? -8.696 1.829 14.609 1.00 95.19 71 GLU A N 1
ATOM 524 C CA . GLU A 1 71 ? -8.756 0.432 15.058 1.00 95.19 71 GLU A CA 1
ATOM 525 C C . GLU A 1 71 ? -7.559 0.071 15.955 1.00 95.19 71 GLU A C 1
ATOM 527 O O . GLU A 1 71 ? -7.725 -0.532 17.015 1.00 95.19 71 GLU A O 1
ATOM 532 N N . LEU A 1 72 ? -6.344 0.456 15.550 1.00 95.94 72 LEU A N 1
ATOM 533 C CA . LEU A 1 72 ? -5.131 0.193 16.327 1.00 95.94 72 LEU A CA 1
ATOM 534 C C . LEU A 1 72 ? -5.115 0.951 17.659 1.00 95.94 72 LEU A C 1
ATOM 536 O O . LEU A 1 72 ? -4.732 0.370 18.672 1.00 95.94 72 LEU A O 1
ATOM 540 N N . LEU A 1 73 ? -5.552 2.212 17.679 1.00 96.44 73 LEU A N 1
ATOM 541 C CA . LEU A 1 73 ? -5.645 2.992 18.918 1.00 96.44 73 LEU A CA 1
ATOM 542 C C . LEU A 1 73 ? -6.648 2.368 19.896 1.00 96.44 73 LEU A C 1
ATOM 544 O O . LEU A 1 73 ? -6.310 2.156 21.056 1.00 96.44 73 LEU A O 1
ATOM 548 N N . ALA A 1 74 ? -7.823 1.956 19.413 1.00 96.50 74 ALA A N 1
ATOM 549 C CA . ALA A 1 74 ? -8.819 1.279 20.243 1.00 96.50 74 ALA A CA 1
ATOM 550 C C . ALA A 1 74 ? -8.288 -0.038 20.844 1.00 96.50 74 ALA A C 1
ATOM 552 O O . ALA A 1 74 ? -8.563 -0.352 22.003 1.00 96.50 74 ALA A O 1
ATOM 553 N N . LYS A 1 75 ? -7.486 -0.798 20.082 1.00 94.62 75 LYS A N 1
ATOM 554 C CA . LYS A 1 75 ? -6.822 -2.019 20.572 1.00 94.62 75 LYS A CA 1
ATOM 555 C C . LYS A 1 75 ? -5.798 -1.730 21.669 1.00 94.62 75 LYS A C 1
ATOM 557 O O . LYS A 1 75 ? -5.715 -2.491 22.630 1.00 94.62 75 LYS A O 1
ATOM 562 N N . VAL A 1 76 ? -5.036 -0.644 21.542 1.00 96.31 76 VAL A N 1
ATOM 563 C CA . VAL A 1 76 ? -4.094 -0.204 22.582 1.00 96.31 76 VAL A CA 1
ATOM 564 C C . VAL A 1 76 ? -4.845 0.199 23.852 1.00 96.31 76 VAL A C 1
ATOM 566 O O . VAL A 1 76 ? -4.462 -0.223 24.942 1.00 96.31 76 VAL A O 1
ATOM 569 N N . ASP A 1 77 ? -5.943 0.943 23.724 1.00 95.88 77 ASP A N 1
ATOM 570 C CA . ASP A 1 77 ? -6.757 1.363 24.868 1.00 95.88 77 ASP A CA 1
ATOM 571 C C . ASP A 1 77 ? -7.379 0.169 25.605 1.00 95.88 77 ASP A C 1
ATOM 573 O O . ASP A 1 77 ? -7.381 0.130 26.837 1.00 95.88 77 ASP A O 1
ATOM 577 N N . GLU A 1 78 ? -7.869 -0.835 24.872 1.00 94.31 78 GLU A N 1
ATOM 578 C CA . GLU A 1 78 ? -8.361 -2.089 25.454 1.00 94.31 78 GLU A CA 1
ATOM 579 C C . GLU A 1 78 ? -7.246 -2.856 26.180 1.00 94.31 78 GLU A C 1
ATOM 581 O O . GLU A 1 78 ? -7.412 -3.245 27.336 1.00 94.31 78 GLU A O 1
ATOM 586 N N . ALA A 1 79 ? -6.075 -3.015 25.555 1.00 93.62 79 ALA A N 1
ATOM 587 C CA . ALA A 1 79 ? -4.943 -3.702 26.175 1.00 93.62 79 ALA A CA 1
ATOM 588 C C . ALA A 1 79 ? -4.476 -3.000 27.465 1.00 93.62 79 ALA A C 1
ATOM 590 O O . ALA A 1 79 ? -4.172 -3.657 28.468 1.00 93.62 79 ALA A O 1
ATOM 591 N N . ASN A 1 80 ? -4.464 -1.664 27.467 1.00 94.62 80 ASN A N 1
ATOM 592 C CA . ASN A 1 80 ? -4.129 -0.863 28.641 1.00 94.62 80 ASN A CA 1
ATOM 593 C C . ASN A 1 80 ? -5.156 -1.049 29.765 1.00 94.62 80 ASN A C 1
ATOM 595 O O . ASN A 1 80 ? -4.766 -1.238 30.919 1.00 94.62 80 ASN A O 1
ATOM 599 N N . ARG A 1 81 ? -6.457 -1.057 29.435 1.00 92.81 81 ARG A N 1
ATOM 600 C CA . ARG A 1 81 ? -7.529 -1.339 30.401 1.00 92.81 81 ARG A CA 1
ATOM 601 C C . ARG A 1 81 ? -7.383 -2.730 31.015 1.00 92.81 81 ARG A C 1
ATOM 603 O O . ARG A 1 81 ? -7.373 -2.841 32.239 1.00 92.81 81 ARG A O 1
ATOM 610 N N . GLN A 1 82 ? -7.180 -3.766 30.202 1.00 91.06 82 GLN A N 1
ATOM 611 C CA . GLN A 1 82 ? -6.992 -5.134 30.695 1.00 91.06 82 GLN A CA 1
ATOM 612 C C . GLN A 1 82 ? -5.751 -5.260 31.593 1.00 91.06 82 GLN A C 1
ATOM 614 O O . GLN A 1 82 ? -5.789 -5.920 32.628 1.00 91.06 82 GLN A O 1
ATOM 619 N N . SER A 1 83 ? -4.654 -4.589 31.234 1.00 88.31 83 SER A N 1
ATOM 620 C CA . SER A 1 83 ? -3.422 -4.593 32.032 1.00 88.31 83 SER A CA 1
ATOM 621 C C . SER A 1 83 ? -3.602 -3.919 33.393 1.00 88.31 83 SER A C 1
ATOM 623 O O . SER A 1 83 ? -3.026 -4.374 34.378 1.00 88.31 83 SER A O 1
ATOM 625 N N . ALA A 1 84 ? -4.393 -2.843 33.465 1.00 86.44 84 ALA A N 1
ATOM 626 C CA . ALA A 1 84 ? -4.716 -2.181 34.727 1.00 86.44 84 ALA A CA 1
ATOM 627 C C . ALA A 1 84 ? -5.558 -3.090 35.635 1.00 86.44 84 ALA A C 1
ATOM 629 O O . ALA A 1 84 ? -5.255 -3.210 36.820 1.00 86.44 84 ALA A O 1
ATOM 630 N N . VAL A 1 85 ? -6.550 -3.786 35.067 1.00 85.12 85 VAL A N 1
ATOM 631 C CA . VAL A 1 85 ? -7.374 -4.769 35.791 1.00 85.12 85 VAL A CA 1
ATOM 632 C C . VAL A 1 85 ? -6.512 -5.916 36.326 1.00 85.12 85 VAL A C 1
ATOM 634 O O . VAL A 1 85 ? -6.594 -6.237 37.506 1.00 85.12 85 VAL A O 1
ATOM 637 N N . ASN A 1 86 ? -5.619 -6.470 35.501 1.00 85.75 86 ASN A N 1
ATOM 638 C CA . ASN A 1 86 ? -4.749 -7.587 35.887 1.00 85.75 86 ASN A CA 1
ATOM 639 C C . ASN A 1 86 ? -3.719 -7.239 36.979 1.00 85.75 86 ASN A C 1
ATOM 641 O O . ASN A 1 86 ? -3.165 -8.148 37.581 1.00 85.75 86 ASN A O 1
ATOM 645 N N . ARG A 1 87 ? -3.402 -5.955 37.202 1.00 78.44 87 ARG A N 1
ATOM 646 C CA . ARG A 1 87 ? -2.489 -5.513 38.278 1.00 78.44 87 ARG A CA 1
ATOM 647 C C . ARG A 1 87 ? -3.201 -5.239 39.601 1.00 78.44 87 ARG A C 1
ATOM 649 O O . ARG A 1 87 ? -2.532 -5.098 40.619 1.00 78.44 87 ARG A O 1
ATOM 656 N N . ALA A 1 88 ? -4.518 -5.057 39.559 1.00 74.06 88 ALA A N 1
ATOM 657 C CA . ALA A 1 88 ? -5.331 -4.711 40.719 1.00 74.06 88 ALA A CA 1
ATOM 658 C C . ALA A 1 88 ? -5.944 -5.940 41.414 1.00 74.06 88 ALA A C 1
ATOM 660 O O . ALA A 1 88 ? -6.481 -5.793 42.511 1.00 74.06 88 ALA A O 1
ATOM 661 N N . GLY A 1 89 ? -5.885 -7.114 40.777 1.00 60.75 89 GLY A N 1
ATOM 662 C CA . GLY A 1 89 ? -6.248 -8.413 41.354 1.00 60.75 89 GLY A CA 1
ATOM 663 C C . GLY A 1 89 ? -5.015 -9.243 41.670 1.00 60.75 89 GLY A C 1
ATOM 664 O O . GLY A 1 89 ? -5.117 -10.063 42.605 1.00 60.75 89 GLY A O 1
#

Sequence (89 aa):
METRIARIRDTEAAKDELEKALSGAGVVLPSLGLDAVCLASDYLPPLVELGRCNPATARKLAAVLRDRRAELLAKVDEANRQSAVNRAG

Foldseek 3Di:
DDDLVNQQVVQVVVLVVVQVVCVVLVADQPQWDWDVVQVVDPPHGIHTDRDDDDPVSVVSVVVVVVVVVVVVVVVVVVVVVVVVVVVVD

Radius of gyration: 19.39 Å; chains: 1; bounding box: 40×20×59 Å

Secondary structure (DSSP, 8-state):
---HHHHHHHHHHHHHHHHHHHHHTT---TT-EE-HHHHH-SSSPP-EE-----HHHHHHHHHHHHHHHHHHHHHHHHHHHHHHHHHH-